Protein AF-S7NAL3-F1 (afdb_monomer_lite)

Sequence (66 aa):
IFSYSDPYVKLSLYVADENRELALVQTKTIKKTLNPKWNEEFYFRVNPSNHRLLFEVFDENRLITV

pLDDT: mean 90.26, std 13.76, range [45.34, 98.56]

Secondary structure (DSSP, 8-state):
--PPP-EEEEEEEEETTTTEEEEEEEPPPPTT-SS------------TTTEEEEEEEEE-------

Structure (mmCIF, N/CA/C/O backbone):
data_AF-S7NAL3-F1
#
_entry.id   AF-S7NAL3-F1
#
loop_
_atom_site.group_PDB
_atom_site.id
_atom_site.type_symbol
_atom_site.label_atom_id
_atom_site.label_alt_id
_atom_site.label_comp_id
_atom_site.label_asym_id
_atom_site.label_entity_id
_atom_site.label_seq_id
_atom_site.pdbx_PDB_ins_code
_atom_site.Cartn_x
_atom_site.Cartn_y
_atom_site.Cartn_z
_atom_site.occupancy
_atom_site.B_iso_or_equiv
_atom_site.auth_seq_id
_atom_site.auth_comp_id
_atom_site.auth_asym_id
_atom_site.auth_atom_id
_atom_site.pdbx_PDB_model_num
ATOM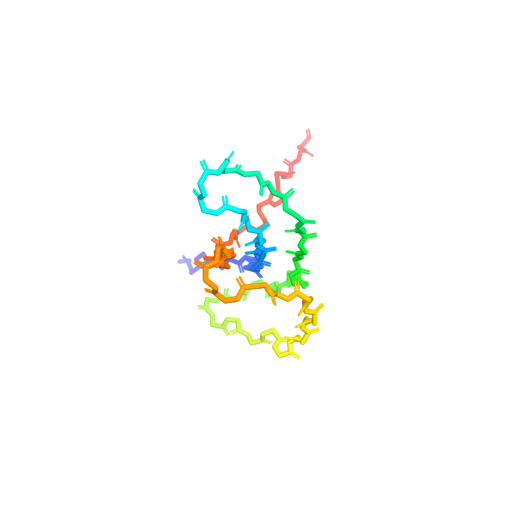 1 N N . ILE A 1 1 ? -7.443 -12.133 27.603 1.00 45.34 1 ILE A N 1
ATOM 2 C CA . ILE A 1 1 ? -7.458 -10.719 27.156 1.00 45.34 1 ILE A CA 1
ATOM 3 C C . ILE A 1 1 ? -7.040 -10.748 25.695 1.00 45.34 1 ILE A C 1
ATOM 5 O O . ILE A 1 1 ? -5.903 -11.105 25.428 1.00 45.34 1 ILE A O 1
ATOM 9 N N . PHE A 1 2 ? -7.959 -10.532 24.754 1.00 54.28 2 PHE A N 1
ATOM 10 C CA .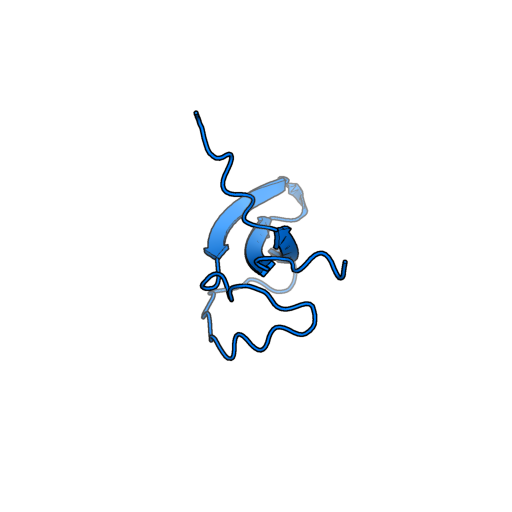 PHE A 1 2 ? -7.594 -10.492 23.337 1.00 54.28 2 PHE A CA 1
ATOM 11 C C . PHE A 1 2 ? -6.905 -9.152 23.078 1.00 54.28 2 PHE A C 1
ATOM 13 O O . PHE A 1 2 ? -7.525 -8.104 23.250 1.00 54.28 2 PHE A O 1
ATOM 20 N N . SER A 1 3 ? -5.609 -9.189 22.768 1.00 71.12 3 SER A N 1
ATOM 21 C CA . SER A 1 3 ? -4.894 -8.003 22.303 1.00 71.12 3 SER A CA 1
ATOM 22 C C . SER A 1 3 ? -5.470 -7.627 20.944 1.00 71.12 3 SER A C 1
ATOM 24 O O . SER A 1 3 ? -5.514 -8.466 20.044 1.00 71.12 3 SER A O 1
ATOM 26 N N . TYR A 1 4 ? -5.968 -6.404 20.817 1.00 80.31 4 TYR A N 1
ATOM 27 C CA . TYR A 1 4 ? -6.407 -5.870 19.537 1.00 80.31 4 TYR A CA 1
ATOM 28 C C . TYR A 1 4 ? -5.264 -5.063 18.921 1.00 80.31 4 TYR A C 1
ATOM 30 O O . TYR A 1 4 ? -4.588 -4.337 19.644 1.00 80.31 4 TYR A O 1
ATOM 38 N N . SER A 1 5 ? -5.084 -5.173 17.606 1.00 90.31 5 SER A N 1
ATOM 39 C CA . SER A 1 5 ? -4.160 -4.337 16.833 1.00 90.31 5 SER A CA 1
ATOM 40 C C . SER A 1 5 ? -4.881 -3.129 16.235 1.00 90.31 5 SER A C 1
ATOM 42 O O . SER A 1 5 ? -6.105 -3.127 16.079 1.00 90.31 5 SER A O 1
ATOM 44 N N . ASP A 1 6 ? -4.106 -2.124 15.860 1.00 94.12 6 ASP A N 1
ATOM 45 C CA . ASP A 1 6 ? -4.505 -0.940 15.115 1.00 94.12 6 ASP A CA 1
ATOM 46 C C . ASP A 1 6 ? -3.832 -0.962 13.724 1.00 94.12 6 ASP A C 1
ATOM 48 O O . ASP A 1 6 ? -2.899 -0.194 13.473 1.00 94.12 6 ASP A O 1
ATOM 52 N N . PRO A 1 7 ? -4.241 -1.862 12.811 1.00 96.38 7 PRO A N 1
ATOM 53 C CA . PRO A 1 7 ? -3.525 -2.076 11.561 1.00 96.38 7 PRO A CA 1
ATOM 54 C C . PRO A 1 7 ? -3.711 -0.953 10.522 1.00 96.38 7 PRO A C 1
ATOM 56 O O . PRO A 1 7 ? -4.817 -0.440 10.302 1.00 96.38 7 PRO A O 1
ATOM 59 N N . TYR A 1 8 ? -2.633 -0.644 9.801 1.00 97.50 8 TYR A N 1
ATOM 60 C CA . TYR A 1 8 ? -2.610 0.151 8.567 1.00 97.50 8 TYR A CA 1
ATOM 61 C C . TYR A 1 8 ? -1.656 -0.477 7.543 1.00 97.50 8 TYR A C 1
ATOM 63 O O . TYR A 1 8 ? -0.779 -1.260 7.908 1.00 97.50 8 TYR A O 1
ATOM 71 N N . VAL A 1 9 ? -1.828 -0.159 6.258 1.00 98.31 9 VAL A N 1
ATOM 72 C CA . VAL A 1 9 ? -0.933 -0.618 5.186 1.00 98.31 9 VAL A CA 1
ATOM 73 C C . VAL A 1 9 ? -0.114 0.552 4.673 1.00 98.31 9 VAL A C 1
ATOM 75 O O . VAL A 1 9 ? -0.667 1.597 4.333 1.00 98.31 9 VAL A O 1
ATOM 78 N N . LYS A 1 10 ? 1.196 0.353 4.569 1.00 98.06 10 LYS A N 1
ATOM 79 C CA . LYS A 1 10 ? 2.117 1.219 3.839 1.00 98.06 10 LYS A CA 1
ATOM 80 C C . LYS A 1 10 ? 2.311 0.645 2.436 1.00 98.06 10 LYS A C 1
ATOM 82 O O . LYS A 1 10 ? 2.578 -0.547 2.286 1.00 98.06 10 LYS A O 1
ATOM 87 N N . LEU A 1 11 ? 2.139 1.482 1.419 1.00 98.25 11 LEU A N 1
ATOM 88 C CA . LEU A 1 11 ? 2.359 1.139 0.020 1.00 98.25 11 LEU A CA 1
ATOM 89 C C . LEU A 1 11 ? 3.530 1.963 -0.493 1.00 98.25 11 LEU A C 1
ATOM 91 O O . LEU A 1 11 ? 3.442 3.192 -0.583 1.00 98.25 11 LEU A O 1
ATOM 95 N N . SER A 1 12 ? 4.588 1.271 -0.885 1.00 97.69 12 SER A N 1
ATOM 96 C CA . SER A 1 12 ? 5.783 1.899 -1.422 1.00 97.69 12 SER A CA 1
ATOM 97 C C . SER A 1 12 ? 6.046 1.436 -2.852 1.00 97.69 12 SER A C 1
ATOM 99 O O . SER A 1 12 ? 6.039 0.241 -3.150 1.00 97.69 12 SER A O 1
ATOM 101 N N . LEU A 1 13 ? 6.288 2.389 -3.749 1.00 98.00 13 LEU A N 1
ATOM 102 C CA . LEU A 1 13 ? 6.662 2.152 -5.140 1.00 98.00 13 LEU A CA 1
ATOM 103 C C . LEU A 1 13 ? 8.165 2.391 -5.296 1.00 98.00 13 LEU A C 1
ATOM 105 O O . LEU A 1 13 ? 8.617 3.508 -5.058 1.00 98.00 13 LEU A O 1
ATOM 109 N N . TYR A 1 14 ? 8.919 1.394 -5.753 1.00 97.12 14 TYR A N 1
ATOM 110 C CA . TYR A 1 14 ? 10.370 1.493 -5.941 1.00 97.12 14 TYR A CA 1
ATOM 111 C C . TYR A 1 14 ? 10.801 1.182 -7.376 1.00 97.12 14 TYR A C 1
ATOM 113 O O . TYR A 1 14 ? 10.119 0.453 -8.100 1.00 97.12 14 TYR A O 1
ATOM 121 N N . VAL A 1 15 ? 11.965 1.704 -7.763 1.00 96.62 15 VAL A N 1
ATOM 122 C CA . VAL A 1 15 ? 12.742 1.254 -8.930 1.00 96.62 15 VAL A CA 1
ATOM 123 C C . VAL A 1 15 ? 13.531 0.005 -8.532 1.00 96.62 15 VAL A C 1
ATOM 125 O O . VAL A 1 15 ? 14.312 0.073 -7.585 1.00 96.62 15 VAL A O 1
ATOM 128 N N . ALA A 1 16 ? 13.345 -1.116 -9.236 1.00 89.00 16 ALA A N 1
ATOM 129 C CA . ALA A 1 16 ? 13.949 -2.403 -8.880 1.00 89.00 16 ALA A CA 1
ATOM 130 C C . ALA A 1 16 ? 15.483 -2.352 -8.859 1.00 89.00 16 ALA A C 1
ATOM 132 O O . ALA A 1 16 ? 16.099 -2.856 -7.924 1.00 89.00 16 ALA A O 1
ATOM 133 N N . ASP A 1 17 ? 16.080 -1.704 -9.859 1.00 88.69 17 ASP A N 1
ATOM 134 C CA . ASP A 1 17 ? 17.533 -1.735 -10.064 1.00 88.69 17 ASP A CA 1
ATOM 135 C C . ASP A 1 17 ? 18.293 -0.719 -9.192 1.00 88.69 17 ASP A C 1
ATOM 137 O O . ASP A 1 17 ? 19.474 -0.896 -8.907 1.00 88.69 17 ASP A O 1
ATOM 141 N N . GLU A 1 18 ? 17.618 0.343 -8.742 1.00 90.62 18 GLU A N 1
ATOM 142 C CA . GLU A 1 18 ? 18.221 1.436 -7.959 1.00 90.62 18 GLU A CA 1
ATOM 143 C C . GLU A 1 18 ? 17.790 1.420 -6.484 1.00 90.62 18 GLU A C 1
ATOM 145 O O . GLU A 1 18 ? 18.250 2.248 -5.699 1.00 90.62 18 GLU A O 1
ATOM 150 N N . ASN A 1 19 ? 16.857 0.532 -6.115 1.00 84.12 19 ASN A N 1
ATOM 151 C CA . ASN A 1 19 ? 16.163 0.518 -4.823 1.00 84.12 19 ASN A CA 1
ATOM 152 C C . ASN A 1 19 ? 15.662 1.914 -4.384 1.00 84.12 19 ASN A C 1
ATOM 154 O O . ASN A 1 19 ? 15.645 2.260 -3.202 1.00 84.12 19 ASN A O 1
ATOM 158 N N . ARG A 1 20 ? 15.293 2.750 -5.361 1.00 94.25 20 ARG A N 1
ATOM 159 C CA . ARG A 1 20 ? 14.897 4.145 -5.151 1.00 94.25 20 ARG A CA 1
ATOM 160 C C . ARG A 1 20 ? 13.390 4.244 -4.977 1.00 94.25 20 ARG A C 1
ATOM 162 O O . ARG A 1 20 ? 12.651 3.815 -5.861 1.00 94.25 20 ARG A O 1
ATOM 169 N N . GLU A 1 21 ? 12.941 4.836 -3.871 1.00 96.31 21 GLU A N 1
ATOM 170 C CA . GLU A 1 21 ? 11.518 5.092 -3.614 1.00 96.31 21 GLU A CA 1
ATOM 171 C C . GLU A 1 21 ? 11.007 6.206 -4.532 1.00 96.31 21 GLU A C 1
ATOM 173 O O . GLU A 1 21 ? 11.585 7.290 -4.610 1.00 96.31 21 GLU A O 1
ATOM 178 N N . LEU A 1 22 ? 9.933 5.921 -5.259 1.00 96.62 22 LEU A N 1
ATOM 179 C CA . LEU A 1 22 ? 9.256 6.855 -6.155 1.00 96.62 22 LEU A CA 1
ATOM 180 C C . LEU A 1 22 ? 8.007 7.454 -5.516 1.00 96.62 22 LEU A C 1
ATOM 182 O O . LEU A 1 22 ? 7.668 8.603 -5.787 1.00 96.62 22 LEU A O 1
ATOM 186 N N . ALA A 1 23 ? 7.297 6.661 -4.716 1.00 97.31 23 ALA A N 1
ATOM 187 C CA . ALA A 1 23 ? 6.102 7.094 -4.017 1.00 97.31 23 ALA A CA 1
ATOM 188 C C . ALA A 1 23 ? 5.913 6.274 -2.746 1.00 97.31 23 ALA A C 1
ATOM 190 O O . ALA A 1 23 ? 6.175 5.070 -2.731 1.00 97.31 23 ALA A O 1
ATOM 191 N N . LEU A 1 24 ? 5.387 6.939 -1.725 1.00 97.38 24 LEU A N 1
ATOM 192 C CA . LEU A 1 24 ? 5.007 6.344 -0.462 1.00 97.38 24 LEU A CA 1
ATOM 193 C C . LEU A 1 24 ? 3.633 6.879 -0.057 1.00 97.38 24 LEU A C 1
ATOM 195 O O . LEU A 1 24 ? 3.452 8.087 0.097 1.00 97.38 24 LEU A O 1
ATOM 199 N N . VAL A 1 25 ? 2.673 5.977 0.119 1.00 98.25 25 VAL A N 1
ATOM 200 C CA . VAL A 1 25 ? 1.344 6.283 0.657 1.00 98.25 25 VAL A CA 1
ATOM 201 C C . VAL A 1 25 ? 0.984 5.275 1.741 1.00 98.25 25 VAL A C 1
ATOM 203 O O . VAL A 1 25 ? 1.583 4.206 1.842 1.00 98.25 25 VAL A O 1
ATOM 206 N N . GLN A 1 26 ? -0.001 5.611 2.561 1.00 98.12 26 GLN A N 1
ATOM 207 C CA . GLN A 1 26 ? -0.514 4.709 3.582 1.00 98.12 26 GLN A CA 1
ATOM 208 C C . GLN A 1 26 ? -2.033 4.788 3.648 1.00 98.12 26 GLN A C 1
ATOM 210 O O . GLN A 1 26 ? -2.612 5.844 3.381 1.00 98.12 26 GLN A O 1
ATOM 215 N N . THR A 1 27 ? -2.665 3.684 4.030 1.00 98.56 27 THR A N 1
ATOM 216 C CA . THR A 1 27 ? -4.085 3.671 4.384 1.00 98.56 27 THR A CA 1
ATOM 217 C C . THR A 1 27 ? -4.307 4.392 5.707 1.00 98.56 27 THR A C 1
ATOM 219 O O . THR A 1 27 ? -3.383 4.642 6.488 1.00 98.56 27 THR A O 1
ATOM 222 N N . LYS A 1 28 ? -5.571 4.642 6.029 1.00 97.56 28 LYS A N 1
ATOM 223 C CA . LYS A 1 28 ? -5.977 4.950 7.394 1.00 97.56 28 LYS A CA 1
ATOM 224 C C . LYS A 1 28 ? -5.729 3.749 8.303 1.00 97.56 28 LYS A C 1
ATOM 226 O O . LYS A 1 28 ? -5.842 2.588 7.902 1.00 97.56 28 LYS A O 1
ATOM 231 N N . THR A 1 29 ? -5.459 4.054 9.561 1.00 96.75 29 THR A N 1
ATOM 232 C CA . THR A 1 29 ? -5.412 3.077 10.644 1.00 96.75 29 THR A CA 1
ATOM 233 C C . THR A 1 29 ? -6.825 2.659 11.034 1.00 96.75 29 THR A C 1
ATOM 235 O O . THR A 1 29 ? -7.650 3.508 11.385 1.00 96.75 29 THR A O 1
ATOM 238 N N . ILE A 1 30 ? -7.109 1.355 11.029 1.00 96.25 30 ILE A N 1
ATOM 239 C CA . ILE A 1 30 ? -8.369 0.824 11.563 1.00 96.25 30 ILE A CA 1
ATOM 240 C C . ILE A 1 30 ? -8.123 0.378 12.993 1.00 96.25 30 ILE A C 1
ATOM 242 O O . ILE A 1 30 ? -7.286 -0.475 13.250 1.00 96.25 30 ILE A O 1
ATOM 246 N N . LYS A 1 31 ? -8.856 0.963 13.937 1.00 93.50 31 LYS A N 1
ATOM 247 C CA . LYS A 1 31 ? -8.632 0.723 15.360 1.00 93.50 31 LYS A CA 1
ATOM 248 C C . LYS A 1 31 ? -9.221 -0.597 15.836 1.00 93.50 31 LYS A C 1
ATOM 250 O O . LYS A 1 31 ? -10.335 -0.960 15.459 1.00 93.50 31 LYS A O 1
ATOM 255 N N . LYS A 1 32 ? -8.492 -1.248 16.739 1.00 91.38 32 LYS A N 1
ATOM 256 C CA . LYS A 1 32 ? -8.898 -2.420 17.517 1.00 91.38 32 LYS A CA 1
ATOM 257 C C . LYS A 1 32 ? -9.474 -3.564 16.674 1.00 91.38 32 LYS A C 1
ATOM 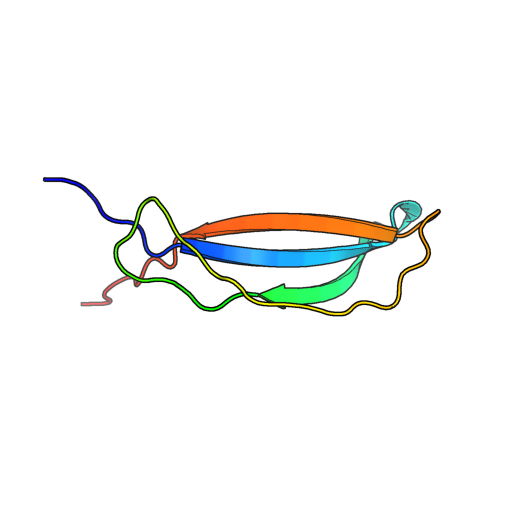259 O O . LYS A 1 32 ? -10.557 -4.073 16.962 1.00 91.38 32 LYS A O 1
ATOM 264 N N . THR A 1 33 ? -8.760 -3.986 15.635 1.00 92.56 33 THR A N 1
ATOM 265 C CA . THR A 1 33 ? -9.182 -5.093 14.771 1.00 92.56 33 THR A CA 1
ATOM 266 C C . THR A 1 33 ? -8.017 -5.986 14.358 1.00 92.56 33 THR A C 1
ATOM 268 O O . THR A 1 33 ? -6.916 -5.518 14.092 1.00 92.56 33 THR A O 1
ATOM 271 N N . LEU A 1 34 ? -8.285 -7.289 14.266 1.00 92.44 34 LEU A N 1
ATOM 272 C CA . LEU A 1 34 ? -7.388 -8.275 13.648 1.00 92.44 34 LEU A CA 1
ATOM 273 C C . LEU A 1 34 ? -7.791 -8.594 12.197 1.00 92.44 34 LEU A C 1
ATOM 275 O O . LEU A 1 34 ? -7.094 -9.330 11.513 1.00 92.44 34 LEU A O 1
ATOM 279 N N . ASN A 1 35 ? -8.921 -8.051 11.729 1.00 94.50 35 ASN A N 1
ATOM 280 C CA . ASN A 1 35 ? -9.469 -8.284 10.391 1.00 94.50 35 ASN A CA 1
ATOM 281 C C . ASN A 1 35 ? -9.832 -6.939 9.735 1.00 94.50 35 ASN A C 1
ATOM 283 O O . ASN A 1 35 ? -11.018 -6.625 9.579 1.00 94.50 35 ASN A O 1
ATOM 287 N N . PRO A 1 36 ? -8.837 -6.089 9.429 1.00 95.94 36 PRO A N 1
ATOM 288 C CA . PRO A 1 36 ? -9.083 -4.787 8.821 1.00 95.94 36 PRO A CA 1
ATOM 289 C C . PRO A 1 36 ? -9.684 -4.902 7.417 1.00 95.94 36 PRO A C 1
ATOM 291 O O . PRO A 1 36 ? -9.370 -5.810 6.650 1.00 95.94 36 PRO A O 1
ATOM 294 N N . LYS A 1 37 ? -10.535 -3.932 7.069 1.00 97.44 37 LYS A N 1
ATOM 295 C CA . LYS A 1 37 ? -11.051 -3.711 5.714 1.00 97.44 37 LYS A CA 1
ATOM 296 C C . LYS A 1 37 ? -10.861 -2.241 5.357 1.00 97.44 37 LYS A C 1
ATOM 298 O O . LYS A 1 37 ? -11.700 -1.420 5.714 1.00 97.44 37 LYS A O 1
ATOM 303 N N . TRP A 1 38 ? -9.746 -1.915 4.707 1.00 97.88 38 TRP A N 1
ATOM 304 C CA . TRP A 1 38 ? -9.414 -0.524 4.374 1.00 97.88 38 TRP A CA 1
ATOM 305 C C . TRP A 1 38 ? -10.286 0.033 3.254 1.00 97.88 38 TRP A C 1
ATOM 307 O O . TRP A 1 38 ? -10.810 1.130 3.398 1.00 97.88 38 TRP A O 1
ATOM 317 N N . ASN A 1 39 ? -10.507 -0.741 2.185 1.00 97.50 39 ASN A N 1
ATOM 318 C CA . ASN A 1 39 ? -11.297 -0.314 1.021 1.00 97.50 39 ASN A CA 1
ATOM 319 C C . ASN A 1 39 ? -10.857 1.063 0.475 1.00 97.50 39 ASN A C 1
ATOM 321 O O . ASN A 1 39 ? -11.689 1.870 0.068 1.00 97.50 39 ASN A O 1
ATOM 325 N N . GLU A 1 40 ? -9.551 1.339 0.514 1.00 98.19 40 GLU A N 1
ATOM 326 C CA . GLU A 1 40 ? -8.948 2.563 -0.015 1.00 98.19 40 GLU A CA 1
ATOM 327 C C . GLU A 1 40 ? -8.290 2.279 -1.365 1.00 98.19 40 GLU A C 1
ATOM 329 O O . GLU A 1 40 ? -7.690 1.222 -1.567 1.00 98.19 40 GLU A O 1
ATOM 334 N N . GLU A 1 41 ? -8.392 3.240 -2.280 1.00 97.56 41 GLU A N 1
ATOM 335 C CA . GLU A 1 41 ? -7.820 3.157 -3.621 1.00 97.56 41 GLU A CA 1
ATOM 336 C C . GLU A 1 41 ? -6.676 4.159 -3.777 1.00 97.56 41 GLU A C 1
ATOM 338 O O . GLU A 1 41 ? -6.814 5.340 -3.453 1.00 97.56 41 GLU A O 1
ATOM 343 N N . PHE A 1 42 ? -5.554 3.692 -4.327 1.00 97.25 42 PHE A N 1
ATOM 344 C CA . PHE A 1 42 ? -4.392 4.514 -4.652 1.00 97.25 42 PHE A CA 1
ATOM 345 C C . PHE A 1 42 ? -4.026 4.333 -6.123 1.00 97.25 42 PHE A C 1
ATOM 347 O O . PHE A 1 42 ? -4.027 3.218 -6.643 1.00 97.25 42 PHE A O 1
ATOM 354 N N . TYR A 1 43 ? -3.675 5.434 -6.785 1.00 97.00 43 TYR A N 1
ATOM 355 C CA . TYR A 1 43 ? -3.374 5.460 -8.213 1.00 97.00 43 TYR A CA 1
ATOM 356 C C . TYR A 1 43 ? -1.908 5.840 -8.431 1.00 97.00 43 TYR A C 1
ATOM 358 O O . TYR A 1 43 ? -1.469 6.910 -8.012 1.00 97.00 43 TYR A O 1
ATOM 366 N N . PHE A 1 44 ? -1.158 4.982 -9.126 1.00 96.12 44 PHE A N 1
ATOM 367 C CA . PHE A 1 44 ? 0.258 5.194 -9.429 1.00 96.12 44 PHE A CA 1
ATOM 368 C C . PHE A 1 44 ? 0.503 5.155 -10.934 1.00 96.12 44 PHE A C 1
ATOM 370 O O . PHE A 1 44 ? -0.033 4.307 -11.646 1.00 96.12 44 PHE A O 1
ATOM 377 N N . ARG A 1 45 ? 1.386 6.030 -11.421 1.00 95.56 45 ARG A N 1
ATOM 378 C CA . ARG A 1 45 ? 1.980 5.871 -12.753 1.00 95.56 45 ARG A CA 1
ATOM 379 C C . ARG A 1 45 ? 3.145 4.897 -12.639 1.00 95.56 45 ARG A C 1
ATOM 381 O O . ARG A 1 45 ? 4.096 5.164 -11.907 1.00 95.56 45 ARG A O 1
ATOM 388 N N . VAL A 1 46 ? 3.074 3.775 -13.349 1.00 95.88 46 VAL A N 1
ATOM 389 C CA . VAL A 1 46 ? 4.065 2.699 -13.236 1.00 95.88 46 VAL A CA 1
ATOM 390 C C . VAL A 1 46 ? 4.720 2.380 -14.572 1.00 95.88 46 VAL A C 1
ATOM 392 O O . VAL A 1 46 ? 4.079 2.442 -15.617 1.00 95.88 46 VAL A O 1
ATOM 395 N N . ASN A 1 47 ? 5.995 1.997 -14.519 1.00 96.38 47 ASN A N 1
ATOM 396 C CA . ASN A 1 47 ? 6.655 1.251 -15.576 1.00 96.38 47 ASN A CA 1
ATOM 397 C C . ASN A 1 47 ? 6.725 -0.225 -15.138 1.00 96.38 47 ASN A C 1
ATOM 399 O O . ASN A 1 47 ? 7.540 -0.540 -14.271 1.00 96.38 47 ASN A O 1
ATOM 403 N N . PRO A 1 48 ? 5.901 -1.131 -15.696 1.00 94.31 48 PRO A N 1
ATOM 404 C CA . PRO A 1 48 ? 5.811 -2.516 -15.228 1.00 94.31 48 PRO A CA 1
ATOM 405 C C . PRO A 1 48 ? 7.125 -3.307 -15.283 1.00 94.31 48 PRO A C 1
ATOM 407 O O . PRO A 1 48 ? 7.309 -4.231 -14.493 1.00 94.31 48 PRO A O 1
ATOM 410 N N . SER A 1 49 ? 8.051 -2.960 -16.184 1.00 95.31 49 SER A N 1
ATOM 411 C CA . SER A 1 49 ? 9.324 -3.683 -16.291 1.00 95.31 49 SER A CA 1
ATOM 412 C C . SER A 1 49 ? 10.258 -3.396 -15.112 1.00 95.31 49 SER A C 1
ATOM 414 O O . SER A 1 49 ? 10.909 -4.313 -14.612 1.00 95.31 49 SER A O 1
ATOM 416 N N . ASN A 1 50 ? 10.264 -2.158 -14.613 1.00 95.62 50 ASN A N 1
ATOM 417 C CA . ASN A 1 50 ? 11.247 -1.683 -13.636 1.00 95.62 50 ASN A CA 1
ATOM 418 C C . ASN A 1 50 ? 10.642 -1.367 -12.256 1.00 95.62 50 ASN A C 1
ATOM 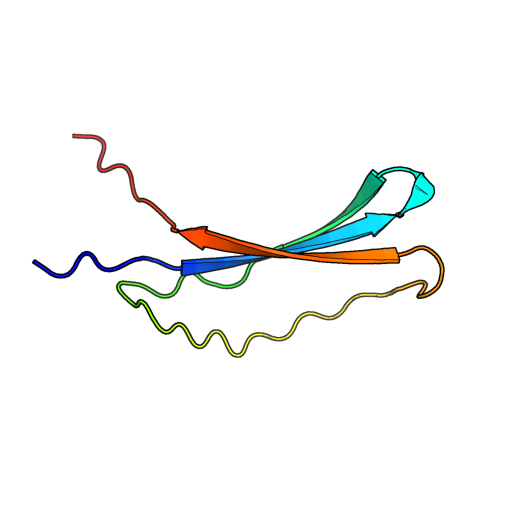420 O O . ASN A 1 50 ? 11.320 -1.430 -11.238 1.00 95.62 50 ASN A O 1
ATOM 424 N N . HIS A 1 51 ? 9.357 -1.028 -12.176 1.00 97.06 51 HIS A N 1
ATOM 425 C CA . HIS A 1 51 ? 8.764 -0.636 -10.902 1.00 97.06 51 HIS A CA 1
ATOM 426 C C . HIS A 1 51 ? 8.302 -1.852 -10.092 1.00 97.06 51 HIS A C 1
ATOM 428 O O . HIS A 1 51 ? 7.836 -2.857 -10.640 1.00 97.06 51 HIS A O 1
ATOM 434 N N . ARG A 1 52 ? 8.409 -1.751 -8.766 1.00 96.12 52 ARG A N 1
ATOM 435 C CA . ARG A 1 52 ? 7.924 -2.743 -7.799 1.00 96.12 52 ARG A CA 1
ATOM 436 C C . ARG A 1 52 ? 7.057 -2.056 -6.755 1.00 96.12 52 ARG A C 1
ATOM 438 O O . ARG A 1 52 ? 7.415 -0.988 -6.269 1.00 96.12 52 ARG A O 1
ATOM 445 N N . LEU A 1 53 ? 5.924 -2.672 -6.433 1.00 96.56 53 LEU A N 1
ATOM 446 C CA . LEU A 1 53 ? 5.045 -2.247 -5.347 1.00 96.56 53 LEU A CA 1
ATOM 447 C C . LEU A 1 53 ? 5.259 -3.167 -4.149 1.00 96.56 53 LEU A C 1
ATOM 449 O O . LEU A 1 53 ? 5.145 -4.386 -4.277 1.00 96.56 53 LEU A O 1
ATOM 453 N N . LEU A 1 54 ? 5.548 -2.568 -3.000 1.00 96.12 54 LEU A N 1
ATOM 454 C CA . LEU A 1 54 ? 5.661 -3.242 -1.717 1.00 96.12 54 LEU A CA 1
ATOM 455 C C . LEU A 1 54 ? 4.470 -2.845 -0.843 1.00 96.12 54 LEU A C 1
ATOM 457 O O . LEU A 1 54 ? 4.183 -1.659 -0.682 1.00 96.12 54 LEU A O 1
ATOM 461 N N . PHE A 1 55 ? 3.792 -3.850 -0.293 1.00 97.62 55 PHE A N 1
ATOM 462 C CA . PHE A 1 55 ? 2.699 -3.690 0.659 1.00 97.62 55 PHE A CA 1
ATOM 463 C C . PHE A 1 55 ? 3.1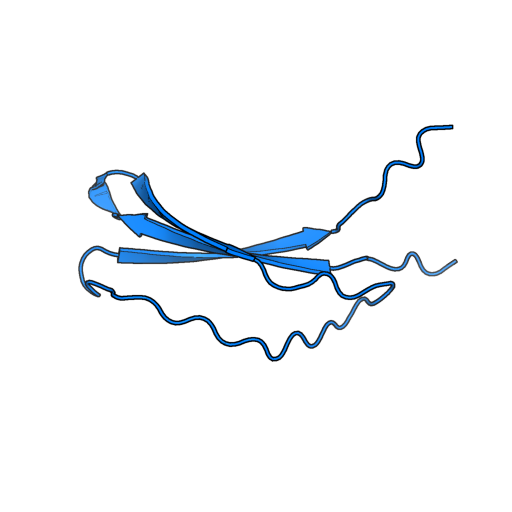62 -4.223 2.008 1.00 97.62 55 PHE A C 1
ATOM 465 O O . PHE A 1 55 ? 3.499 -5.401 2.126 1.00 97.62 55 PHE A O 1
ATOM 472 N N . GLU A 1 56 ? 3.147 -3.369 3.021 1.00 97.25 56 GLU A N 1
ATOM 473 C CA . GLU A 1 56 ? 3.555 -3.722 4.377 1.00 97.25 56 GLU A CA 1
ATOM 474 C C . GLU A 1 56 ? 2.431 -3.388 5.349 1.00 97.25 56 GLU A C 1
ATOM 476 O O . GLU A 1 56 ? 1.922 -2.267 5.360 1.00 97.25 56 GLU A O 1
ATOM 481 N N . VAL A 1 57 ? 2.035 -4.363 6.166 1.00 96.50 57 VAL A N 1
ATOM 482 C CA . VAL A 1 57 ? 1.039 -4.157 7.221 1.00 96.50 57 VAL A CA 1
ATOM 483 C C . VAL A 1 57 ? 1.768 -3.808 8.510 1.00 96.50 57 VAL A C 1
ATOM 485 O O . VAL A 1 57 ? 2.612 -4.571 8.978 1.00 96.50 57 VAL A O 1
ATOM 488 N N . PHE A 1 58 ? 1.410 -2.672 9.093 1.00 95.62 58 PHE A N 1
ATOM 489 C CA . PHE A 1 58 ? 1.948 -2.172 10.350 1.00 95.62 58 PHE A CA 1
ATOM 490 C C . PHE A 1 58 ? 0.848 -2.073 11.402 1.00 95.62 58 PHE A C 1
ATOM 492 O O . PHE A 1 58 ? -0.328 -1.932 11.076 1.00 95.62 58 PHE A O 1
ATOM 499 N N . ASP A 1 59 ? 1.251 -2.109 12.668 1.00 93.12 59 ASP A N 1
ATOM 500 C CA . ASP A 1 59 ? 0.394 -1.865 13.824 1.00 93.12 59 ASP A CA 1
ATOM 501 C C . ASP A 1 59 ? 0.709 -0.475 14.396 1.00 93.12 59 ASP A C 1
ATOM 503 O O . ASP A 1 59 ? 1.846 -0.204 14.796 1.00 93.12 59 ASP A O 1
ATOM 507 N N . GLU 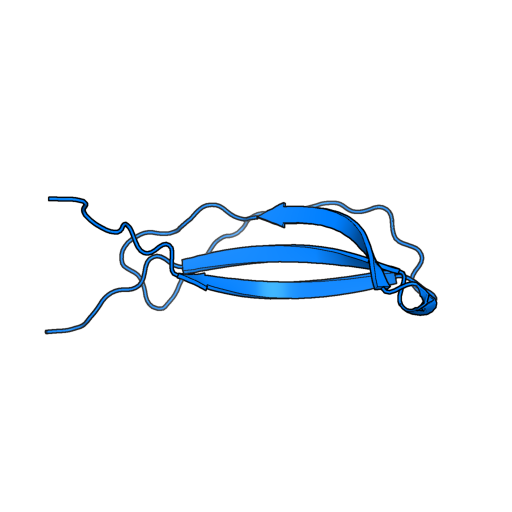A 1 60 ? -0.271 0.432 14.408 1.00 91.38 60 GLU A N 1
ATOM 508 C CA . GLU A 1 60 ? -0.115 1.768 14.990 1.00 91.38 60 GLU A CA 1
ATOM 509 C C . GLU A 1 60 ? -0.151 1.676 16.519 1.00 91.38 60 GLU A C 1
ATOM 511 O O . GLU A 1 60 ? -1.152 1.987 17.171 1.00 91.38 60 GLU A O 1
ATOM 516 N N . ASN A 1 61 ? 0.976 1.279 17.104 1.00 79.75 61 ASN A N 1
ATOM 517 C CA . ASN A 1 61 ? 1.158 1.335 18.543 1.00 79.75 61 ASN A CA 1
ATOM 518 C C . ASN A 1 61 ? 1.244 2.791 18.998 1.00 79.75 61 ASN A C 1
ATOM 520 O O . ASN A 1 61 ? 2.248 3.478 18.807 1.00 79.75 61 ASN A O 1
ATOM 524 N N . ARG A 1 62 ? 0.189 3.258 19.664 1.00 66.19 62 ARG A N 1
ATOM 525 C CA . ARG A 1 62 ? 0.262 4.467 20.479 1.00 66.19 62 ARG A CA 1
ATOM 526 C C . ARG A 1 62 ? 1.049 4.107 21.727 1.00 66.19 62 ARG A C 1
ATOM 528 O O . ARG A 1 62 ? 0.481 3.556 22.667 1.00 66.19 62 ARG A O 1
ATOM 535 N N . LEU A 1 63 ? 2.348 4.396 21.744 1.00 62.47 63 LEU A N 1
ATOM 536 C CA . LEU A 1 63 ? 3.058 4.496 23.013 1.00 62.47 63 LEU A CA 1
ATOM 537 C C . LEU A 1 63 ? 2.300 5.545 23.833 1.00 62.47 63 LEU A C 1
ATOM 539 O O . LEU A 1 63 ? 2.322 6.729 23.504 1.00 62.47 63 LEU A O 1
ATOM 543 N N . ILE A 1 64 ? 1.546 5.101 24.840 1.00 52.88 64 ILE A N 1
ATOM 544 C CA . ILE A 1 64 ? 1.010 6.007 25.848 1.00 52.88 64 ILE A CA 1
ATOM 545 C C . ILE A 1 64 ? 2.241 6.477 26.611 1.00 52.88 64 ILE A C 1
ATOM 547 O O . ILE A 1 64 ? 2.750 5.763 27.473 1.00 52.88 64 ILE A O 1
ATOM 551 N N . THR A 1 65 ? 2.782 7.632 26.232 1.00 45.41 65 THR A N 1
ATOM 552 C CA . THR A 1 65 ? 3.729 8.342 27.083 1.00 45.41 65 THR A CA 1
ATOM 553 C C . THR A 1 65 ? 2.945 8.756 28.322 1.00 45.41 65 THR A C 1
ATOM 555 O O . THR A 1 65 ? 2.032 9.577 28.228 1.00 45.41 65 THR A O 1
ATOM 558 N N . VAL A 1 66 ? 3.230 8.083 29.437 1.00 47.78 66 VAL A N 1
ATOM 559 C CA . VAL A 1 66 ? 2.783 8.474 30.780 1.00 47.78 66 VAL A CA 1
ATOM 560 C C . VAL A 1 66 ? 3.533 9.729 31.199 1.00 47.78 66 VAL A C 1
ATOM 562 O O . VAL A 1 66 ? 4.750 9.793 30.908 1.00 47.78 66 VAL A O 1
#

Radius of gyration: 15.02 Å; chains: 1; bounding box: 30×19×47 Å

InterPro domains:
  IPR000008 C2 domain [PF00168] (3-62)
  IPR000008 C2 domain [PR00360] (1-13)
  IPR000008 C2 domain [PR00360] (32-45)
  IPR000008 C2 domain [PR00360] (53-61)
  IPR000008 C2 domain [PS50004] (1-66)
  IPR035892 C2 domain superfamily [G3DSA:2.60.40.150] (1-65)
  IPR035892 C2 domain superfamily [SSF49562] (2-63)

Organism: Myotis brandtii (NCBI:txid109478)

Foldseek 3Di:
DDDFFFKKKKKWKAFQVPRHTPDIDIFHTHPRHPDDDRPDDDDDDDDVVGMDIDIDMDTPDDPPPD